Protein AF-A0A8T0ZJU3-F1 (afdb_monomer_lite)

Sequence (63 aa):
MPSQATYHKPTITEEQRVLDAYRAGRADWLAVAENNSVNRPMVYRIAAQDSVEVKHRGARRGT

pLDDT: mean 75.92, std 13.87, range [36.8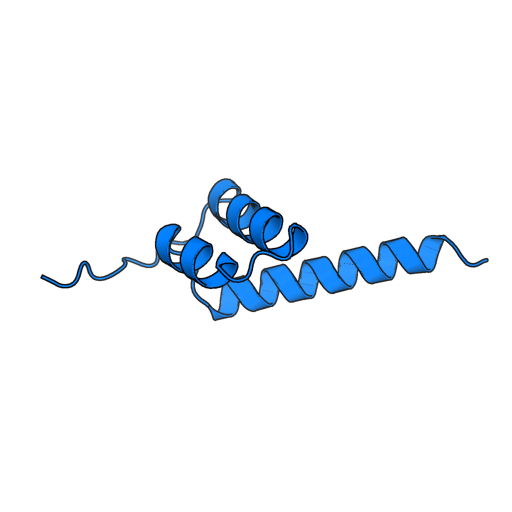4, 88.81]

Structure (mmCIF, N/CA/C/O backbone):
data_AF-A0A8T0ZJU3-F1
#
_entry.id   AF-A0A8T0ZJU3-F1
#
loop_
_atom_site.group_PDB
_atom_site.id
_atom_site.type_symbol
_atom_site.label_atom_id
_atom_site.label_alt_id
_atom_site.label_comp_id
_atom_site.label_asym_id
_atom_site.label_entity_id
_atom_site.label_seq_id
_atom_site.pdbx_PDB_ins_code
_atom_site.Cartn_x
_atom_site.Cartn_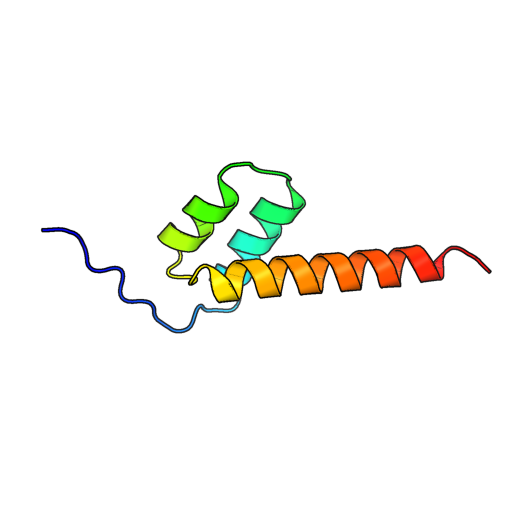y
_atom_site.Cartn_z
_atom_site.occupancy
_atom_site.B_iso_or_equiv
_atom_site.auth_seq_id
_atom_site.auth_comp_id
_atom_site.auth_asym_id
_atom_site.auth_atom_id
_atom_site.pdbx_PDB_model_num
ATOM 1 N N . MET A 1 1 ? -6.928 -8.372 -23.640 1.00 36.84 1 MET A N 1
ATOM 2 C CA . MET A 1 1 ? -5.998 -9.273 -22.930 1.00 36.84 1 MET A CA 1
ATOM 3 C C . MET A 1 1 ? -5.887 -8.756 -21.511 1.00 36.84 1 MET A C 1
ATOM 5 O O . MET A 1 1 ? -5.625 -7.565 -21.387 1.00 36.84 1 MET A O 1
ATOM 9 N N . PRO A 1 2 ? -6.175 -9.543 -20.463 1.00 45.09 2 PRO A N 1
ATOM 10 C CA . PRO A 1 2 ? -5.864 -9.090 -19.118 1.00 45.09 2 PRO A CA 1
ATOM 11 C C . PRO A 1 2 ? -4.342 -8.999 -19.048 1.00 45.09 2 PRO A C 1
ATOM 13 O O . PRO A 1 2 ? -3.658 -10.001 -1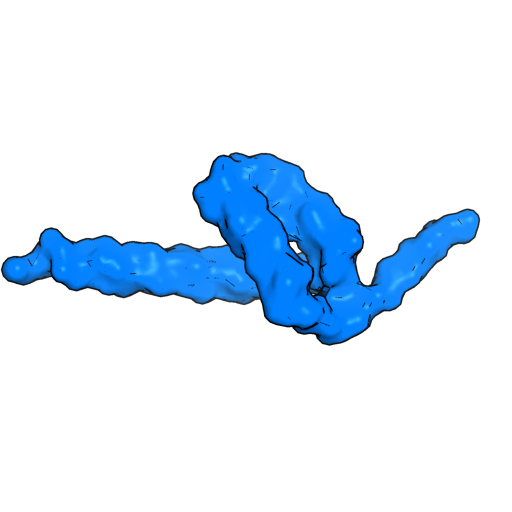9.247 1.00 45.09 2 PRO A O 1
ATOM 16 N N . SER A 1 3 ? -3.817 -7.786 -18.880 1.00 53.38 3 SER A N 1
ATOM 17 C CA . SER A 1 3 ? -2.407 -7.568 -18.585 1.00 53.38 3 SER A CA 1
ATOM 18 C C . SER A 1 3 ? -2.100 -8.386 -17.341 1.00 53.38 3 SER A C 1
ATOM 20 O O . SER A 1 3 ? -2.517 -8.031 -16.241 1.00 53.38 3 SER A O 1
ATOM 22 N N . GLN A 1 4 ? -1.474 -9.544 -17.533 1.00 52.62 4 GLN A N 1
ATOM 23 C CA . GLN A 1 4 ? -0.997 -10.378 -16.451 1.00 52.62 4 GLN A CA 1
ATOM 24 C C . GLN A 1 4 ? -0.000 -9.498 -15.707 1.00 52.62 4 GLN A C 1
ATOM 26 O O . GLN A 1 4 ? 1.057 -9.188 -16.249 1.00 52.62 4 GLN A O 1
ATOM 31 N N . ALA A 1 5 ? -0.405 -8.978 -14.547 1.00 59.22 5 ALA A N 1
ATOM 32 C CA . ALA A 1 5 ? 0.450 -8.154 -13.715 1.00 59.22 5 ALA A CA 1
ATOM 33 C C . ALA A 1 5 ? 1.662 -9.017 -13.375 1.00 59.22 5 ALA A C 1
ATOM 35 O O . ALA A 1 5 ? 1.585 -9.938 -12.560 1.00 59.22 5 ALA A O 1
ATOM 36 N N . THR A 1 6 ? 2.756 -8.804 -14.098 1.00 61.50 6 THR A N 1
ATOM 37 C CA . THR A 1 6 ? 4.016 -9.467 -13.821 1.00 61.50 6 THR A CA 1
ATOM 38 C C . THR A 1 6 ? 4.470 -8.888 -12.497 1.00 61.50 6 THR A C 1
ATOM 40 O O . THR A 1 6 ? 4.986 -7.776 -12.445 1.00 61.50 6 THR A O 1
ATOM 43 N N . TYR A 1 7 ? 4.186 -9.605 -11.411 1.00 62.91 7 TYR A N 1
ATOM 44 C CA . TYR A 1 7 ? 4.644 -9.241 -10.081 1.00 62.91 7 TYR A CA 1
ATOM 45 C C . TYR A 1 7 ? 6.167 -9.389 -10.060 1.00 62.91 7 TYR A C 1
ATOM 47 O O . TYR A 1 7 ? 6.702 -10.464 -9.787 1.00 62.91 7 TYR A O 1
ATOM 55 N N . HIS A 1 8 ? 6.875 -8.322 -10.426 1.00 70.81 8 HIS A N 1
ATOM 56 C CA . HIS A 1 8 ? 8.303 -8.202 -10.178 1.00 70.81 8 HIS A CA 1
ATOM 57 C C . HIS A 1 8 ? 8.531 -7.894 -8.701 1.00 70.81 8 HIS A C 1
ATOM 59 O O . HIS A 1 8 ? 7.628 -7.468 -7.981 1.00 70.81 8 HIS A O 1
ATOM 65 N N . LYS A 1 9 ? 9.753 -8.136 -8.222 1.00 77.00 9 LYS A N 1
ATOM 66 C CA . LYS A 1 9 ? 10.133 -7.678 -6.887 1.00 77.00 9 LYS A CA 1
ATOM 67 C C . LYS A 1 9 ? 10.009 -6.148 -6.877 1.00 77.00 9 LYS A C 1
ATOM 69 O O . LYS A 1 9 ? 10.724 -5.522 -7.661 1.00 77.00 9 LYS A O 1
ATOM 74 N N . PRO A 1 10 ? 9.143 -5.561 -6.034 1.00 76.25 10 PRO A N 1
ATOM 75 C CA . PRO A 1 10 ? 8.954 -4.125 -6.034 1.00 76.25 10 PRO A CA 1
ATOM 76 C C . PRO A 1 10 ? 10.251 -3.428 -5.635 1.00 76.25 10 PRO A C 1
ATOM 78 O O . PRO A 1 10 ? 11.019 -3.891 -4.787 1.00 76.25 10 PRO A O 1
ATOM 81 N N . THR A 1 11 ? 10.516 -2.325 -6.309 1.00 83.31 11 THR A N 1
ATOM 82 C CA . THR A 1 11 ? 11.601 -1.406 -5.998 1.00 83.31 11 THR A CA 1
ATOM 83 C C . THR A 1 11 ? 11.277 -0.628 -4.724 1.00 83.31 11 THR A C 1
ATOM 85 O O . THR A 1 11 ? 10.115 -0.453 -4.358 1.00 83.31 11 THR A O 1
ATOM 88 N N . ILE A 1 12 ? 12.310 -0.082 -4.074 1.00 83.81 12 ILE A N 1
ATOM 89 C CA . ILE A 1 12 ? 12.154 0.753 -2.868 1.00 83.81 12 ILE A CA 1
ATOM 90 C C . ILE A 1 12 ? 11.173 1.913 -3.126 1.00 83.81 12 ILE A C 1
ATOM 92 O O . ILE A 1 12 ? 10.373 2.269 -2.267 1.00 83.81 12 ILE A O 1
ATOM 96 N N . THR A 1 13 ? 11.195 2.488 -4.331 1.00 86.81 13 THR A N 1
ATOM 97 C CA . THR A 1 13 ? 10.295 3.581 -4.722 1.00 86.81 13 THR A CA 1
ATOM 98 C C . THR A 1 13 ? 8.833 3.139 -4.820 1.00 86.81 13 THR A C 1
ATOM 100 O O . THR A 1 13 ? 7.945 3.897 -4.434 1.00 86.81 13 THR A O 1
ATOM 103 N N . GLU A 1 14 ? 8.567 1.935 -5.325 1.00 85.44 14 GLU A N 1
ATOM 104 C CA . GLU A 1 14 ? 7.214 1.370 -5.419 1.00 85.44 14 GLU A CA 1
ATOM 105 C C . GLU A 1 14 ? 6.649 1.061 -4.026 1.00 85.44 14 GLU A C 1
ATOM 107 O O . GLU A 1 14 ? 5.507 1.416 -3.730 1.00 85.44 14 GLU A O 1
ATOM 112 N N . GLU A 1 15 ? 7.465 0.494 -3.134 1.00 85.12 15 GLU A N 1
ATOM 113 C CA . GLU A 1 15 ? 7.084 0.257 -1.735 1.00 85.12 15 GLU A CA 1
ATOM 114 C C . GLU A 1 15 ? 6.778 1.568 -1.000 1.00 85.12 15 GLU A C 1
ATOM 116 O O . GLU A 1 15 ? 5.769 1.668 -0.298 1.00 85.12 15 GLU A O 1
ATOM 121 N N . GLN A 1 16 ? 7.598 2.600 -1.218 1.00 86.19 16 GLN A N 1
ATOM 122 C CA . GLN A 1 16 ? 7.412 3.910 -0.601 1.00 86.19 16 GLN A CA 1
ATOM 123 C C . GLN A 1 16 ? 6.090 4.563 -1.030 1.00 86.19 16 GLN A C 1
ATOM 125 O O . GLN A 1 16 ? 5.372 5.089 -0.188 1.00 86.19 16 GLN A O 1
ATOM 130 N N . ARG A 1 17 ? 5.698 4.459 -2.309 1.00 86.44 17 ARG A N 1
ATOM 131 C CA . ARG A 1 17 ? 4.403 4.984 -2.791 1.00 86.44 17 ARG A CA 1
ATOM 132 C C . ARG A 1 17 ? 3.209 4.321 -2.106 1.00 86.44 17 ARG A C 1
ATOM 134 O O . ARG A 1 17 ? 2.233 5.002 -1.789 1.00 86.44 17 ARG A O 1
ATOM 141 N N . VAL A 1 18 ? 3.280 3.009 -1.879 1.00 87.06 18 VAL A N 1
ATOM 142 C CA . VAL A 1 18 ? 2.239 2.267 -1.150 1.00 87.06 18 VAL A CA 1
ATOM 143 C C . VAL A 1 18 ? 2.206 2.698 0.315 1.00 87.06 18 VAL A C 1
ATOM 145 O O . VAL A 1 18 ? 1.126 2.921 0.863 1.00 87.06 18 VAL A O 1
ATOM 148 N N . LEU A 1 19 ? 3.376 2.870 0.934 1.00 86.62 19 LEU A N 1
ATOM 149 C CA . LEU A 1 19 ? 3.497 3.324 2.315 1.00 86.62 19 LEU A CA 1
ATOM 150 C C . LEU A 1 19 ? 2.957 4.749 2.510 1.00 86.62 19 LEU A C 1
ATOM 152 O O . LEU A 1 19 ? 2.222 4.995 3.462 1.00 86.62 19 LEU A O 1
ATOM 156 N N . ASP A 1 20 ? 3.267 5.677 1.606 1.00 88.81 20 ASP A N 1
ATOM 157 C CA . ASP A 1 20 ? 2.739 7.043 1.641 1.00 88.81 20 ASP A CA 1
ATOM 158 C C . ASP A 1 20 ? 1.214 7.065 1.477 1.00 88.81 20 ASP A C 1
ATOM 160 O O . ASP A 1 20 ? 0.524 7.773 2.211 1.00 88.81 20 ASP A O 1
ATOM 164 N N . ALA A 1 21 ? 0.659 6.241 0.579 1.00 88.81 21 ALA A N 1
ATOM 165 C CA . ALA A 1 21 ? -0.791 6.105 0.439 1.00 88.81 21 ALA A CA 1
ATOM 166 C C . ALA A 1 21 ? -1.447 5.541 1.715 1.00 88.81 21 ALA A C 1
ATOM 168 O O . ALA A 1 21 ? -2.492 6.042 2.136 1.00 88.81 21 ALA A O 1
ATOM 169 N N . TYR A 1 22 ? -0.814 4.549 2.351 1.00 87.31 22 TYR A N 1
ATOM 170 C CA . TYR A 1 22 ? -1.264 3.977 3.622 1.00 87.31 22 TYR A CA 1
ATOM 171 C C . TYR A 1 22 ? -1.225 5.007 4.761 1.00 87.31 22 TYR A C 1
ATOM 173 O O . TYR A 1 22 ? -2.228 5.205 5.445 1.00 87.31 22 TYR A O 1
ATOM 181 N N . ARG A 1 23 ? -0.108 5.730 4.922 1.00 85.44 23 ARG A N 1
ATOM 182 C CA . ARG A 1 23 ? 0.055 6.789 5.936 1.00 85.44 23 ARG A CA 1
ATOM 183 C C . ARG A 1 23 ? -0.911 7.953 5.735 1.00 85.44 23 ARG A C 1
ATOM 185 O O . ARG A 1 23 ? -1.378 8.531 6.711 1.00 85.44 23 ARG A O 1
ATOM 192 N N . ALA A 1 24 ? -1.241 8.276 4.486 1.00 87.88 24 ALA A N 1
ATOM 193 C CA . ALA A 1 24 ? -2.250 9.276 4.149 1.00 87.88 24 ALA A CA 1
ATOM 194 C C . ALA A 1 24 ? -3.696 8.808 4.425 1.00 87.88 24 ALA A C 1
ATOM 196 O O . ALA A 1 24 ? -4.629 9.580 4.211 1.00 87.88 24 ALA A O 1
ATOM 197 N N . GLY A 1 25 ? -3.907 7.559 4.864 1.00 86.31 25 GLY A N 1
ATOM 198 C CA . GLY A 1 25 ? -5.235 7.002 5.135 1.00 86.31 25 GLY A CA 1
ATOM 199 C C . GLY A 1 25 ? -6.091 6.827 3.879 1.00 86.31 25 GLY A C 1
ATOM 200 O O . GLY A 1 25 ? -7.318 6.787 3.963 1.00 86.31 25 GLY A O 1
ATOM 201 N N . ARG A 1 26 ? -5.466 6.757 2.697 1.00 87.56 26 ARG A N 1
ATOM 202 C CA . ARG A 1 26 ? -6.182 6.631 1.426 1.00 87.56 26 ARG A CA 1
ATOM 203 C C . ARG A 1 26 ? -6.837 5.263 1.317 1.00 87.56 26 ARG A C 1
ATOM 205 O O . ARG A 1 26 ? -6.167 4.249 1.464 1.00 87.56 26 ARG A O 1
ATOM 212 N N . ALA A 1 27 ? -8.122 5.220 0.968 1.00 86.38 27 ALA A N 1
ATOM 213 C CA . ALA A 1 27 ? -8.847 3.962 0.766 1.00 86.38 27 ALA A CA 1
ATOM 214 C C . ALA A 1 27 ? -8.338 3.161 -0.452 1.00 86.38 27 ALA A C 1
ATOM 216 O O . ALA A 1 27 ? -8.468 1.940 -0.485 1.00 86.38 27 ALA A O 1
ATOM 217 N N . ASP A 1 28 ? -7.716 3.829 -1.428 1.00 88.69 28 ASP A N 1
ATOM 218 C CA . ASP A 1 28 ? -7.222 3.228 -2.670 1.00 88.69 28 ASP A CA 1
ATOM 219 C C . ASP A 1 28 ? -5.774 2.709 -2.594 1.00 88.69 28 ASP A C 1
ATOM 221 O O . ASP A 1 28 ? -5.222 2.264 -3.596 1.00 88.69 28 ASP A O 1
ATOM 225 N N . TRP A 1 29 ? -5.149 2.709 -1.415 1.00 84.75 29 TRP A N 1
ATOM 226 C CA . TRP A 1 29 ? -3.768 2.244 -1.224 1.00 84.75 29 TRP A CA 1
ATOM 227 C C . TRP A 1 29 ? -3.511 0.808 -1.736 1.00 84.75 29 TRP A C 1
ATOM 229 O O . TRP A 1 29 ? -2.423 0.517 -2.234 1.00 84.75 29 TRP A O 1
ATOM 239 N N . LEU A 1 30 ? -4.518 -0.077 -1.693 1.00 85.94 30 LEU A N 1
ATOM 240 C CA . LEU A 1 30 ? -4.446 -1.419 -2.291 1.00 85.94 30 LEU A CA 1
ATOM 241 C C . LEU A 1 30 ? -4.381 -1.373 -3.824 1.00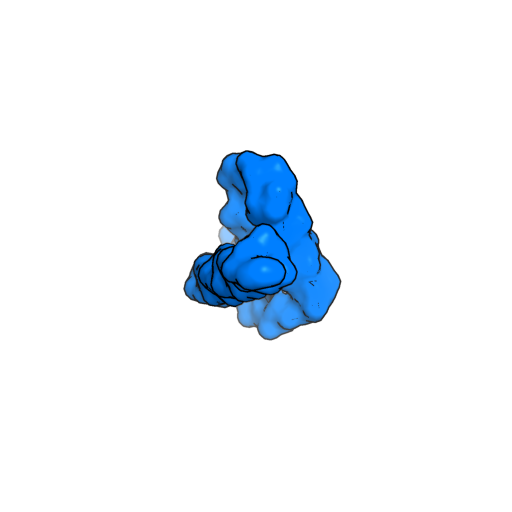 85.94 30 LEU A C 1
ATOM 243 O O . LEU A 1 30 ? -3.606 -2.113 -4.421 1.00 85.94 30 LEU A O 1
ATOM 247 N N . ALA A 1 31 ? -5.135 -0.472 -4.455 1.00 87.56 31 ALA A N 1
ATOM 248 C CA . ALA A 1 31 ? -5.083 -0.270 -5.900 1.00 87.56 31 ALA A CA 1
ATOM 249 C C . ALA A 1 31 ? -3.750 0.371 -6.321 1.00 87.56 31 ALA A C 1
ATOM 251 O O . ALA A 1 31 ? -3.195 0.032 -7.364 1.00 87.56 31 ALA A O 1
ATOM 252 N N . VAL A 1 32 ? -3.185 1.259 -5.491 1.00 85.62 32 VAL A N 1
ATOM 253 C CA . VAL A 1 32 ? -1.821 1.778 -5.686 1.00 85.62 32 VAL A CA 1
ATOM 254 C C . VAL A 1 32 ? -0.814 0.631 -5.676 1.00 85.62 32 VAL A C 1
ATOM 256 O O . VAL A 1 32 ? 0.043 0.581 -6.552 1.00 85.62 32 VAL A O 1
ATOM 259 N N . ALA A 1 33 ? -0.928 -0.317 -4.749 1.00 86.81 33 ALA A N 1
ATOM 260 C CA . ALA A 1 33 ? -0.048 -1.478 -4.728 1.00 86.81 33 ALA A CA 1
ATOM 261 C C . ALA A 1 33 ? -0.177 -2.354 -5.980 1.00 86.81 33 ALA A C 1
ATOM 263 O O . ALA A 1 33 ? 0.839 -2.712 -6.573 1.00 86.81 33 ALA A O 1
ATOM 264 N N . GLU A 1 34 ? -1.403 -2.636 -6.423 1.00 85.81 34 GLU A N 1
ATOM 265 C CA . GLU A 1 34 ? -1.656 -3.405 -7.646 1.00 85.81 34 GLU A CA 1
ATOM 266 C C . GLU A 1 34 ? -1.068 -2.714 -8.885 1.00 85.81 34 GLU A C 1
ATOM 268 O O . GLU A 1 34 ? -0.428 -3.368 -9.706 1.00 85.81 34 GLU A O 1
ATOM 273 N N . ASN A 1 35 ? -1.182 -1.386 -8.971 1.00 86.75 35 ASN A N 1
ATOM 274 C CA . ASN A 1 35 ? -0.596 -0.589 -10.053 1.00 86.75 35 ASN A CA 1
ATOM 275 C C . ASN A 1 35 ? 0.940 -0.531 -10.022 1.00 86.75 35 ASN A C 1
ATOM 277 O O . ASN A 1 35 ? 1.554 -0.240 -11.044 1.00 86.75 35 ASN A O 1
ATOM 281 N N . ASN A 1 36 ? 1.561 -0.776 -8.865 1.00 81.94 36 ASN A N 1
ATOM 282 C CA . ASN A 1 36 ? 3.017 -0.787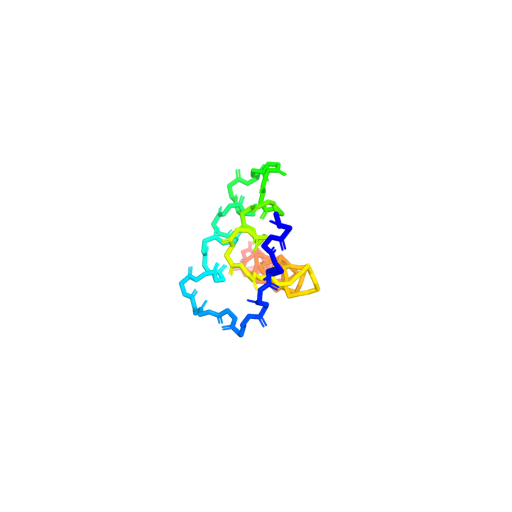 -8.692 1.00 81.94 36 ASN A CA 1
ATOM 283 C C . ASN A 1 36 ? 3.573 -2.222 -8.607 1.00 81.94 36 ASN A C 1
ATOM 285 O O . ASN A 1 36 ? 4.671 -2.426 -8.096 1.00 81.94 36 ASN A O 1
ATOM 289 N N . SER A 1 37 ? 2.804 -3.227 -9.051 1.00 80.75 37 SER A N 1
ATOM 290 C CA . SER A 1 37 ? 3.176 -4.651 -8.993 1.00 80.75 37 SER A CA 1
ATOM 291 C C . SER A 1 37 ? 3.570 -5.143 -7.591 1.00 80.75 37 SER A C 1
ATOM 293 O O . SER A 1 37 ? 4.245 -6.164 -7.440 1.00 80.75 37 SER A O 1
ATOM 295 N N . VAL A 1 38 ? 3.122 -4.459 -6.538 1.00 82.00 38 VAL A N 1
ATOM 296 C CA . VAL A 1 38 ? 3.348 -4.864 -5.152 1.00 82.00 38 VAL A CA 1
ATOM 297 C C . VAL A 1 38 ? 2.262 -5.869 -4.779 1.00 82.00 38 VAL A C 1
ATOM 299 O O . VAL A 1 38 ? 1.073 -5.554 -4.731 1.00 82.00 38 VAL A O 1
ATOM 302 N N . ASN A 1 39 ? 2.658 -7.109 -4.495 1.00 83.50 39 ASN A N 1
ATOM 303 C CA . ASN A 1 39 ? 1.700 -8.151 -4.136 1.00 83.50 39 ASN A CA 1
ATOM 304 C C . ASN A 1 39 ? 1.048 -7.873 -2.765 1.00 83.50 39 ASN A C 1
ATOM 306 O O . ASN A 1 39 ? 1.725 -7.474 -1.816 1.00 83.50 39 ASN A O 1
ATOM 310 N N . ARG A 1 40 ? -0.249 -8.170 -2.620 1.00 82.69 40 ARG A N 1
ATOM 311 C CA . ARG A 1 40 ? -1.053 -7.926 -1.406 1.00 82.69 40 ARG A CA 1
ATOM 312 C C . ARG A 1 40 ? -0.396 -8.405 -0.096 1.00 82.69 40 ARG A C 1
ATOM 314 O O . ARG A 1 40 ? -0.428 -7.647 0.869 1.00 82.69 40 ARG A O 1
ATOM 321 N N . PRO A 1 41 ? 0.250 -9.587 -0.001 1.00 84.25 41 PRO A N 1
ATOM 322 C CA . PRO A 1 41 ? 0.944 -9.997 1.223 1.00 84.25 41 PRO A CA 1
ATOM 323 C C . PRO A 1 41 ? 2.102 -9.063 1.607 1.00 84.25 41 PRO A C 1
ATOM 325 O O . PRO A 1 41 ? 2.343 -8.839 2.791 1.00 84.25 41 PRO A O 1
ATOM 328 N N . MET A 1 42 ? 2.808 -8.504 0.618 1.00 82.44 42 MET A N 1
ATOM 329 C CA . MET A 1 42 ? 3.886 -7.530 0.823 1.00 82.44 42 MET A CA 1
ATOM 330 C C . MET A 1 42 ? 3.320 -6.208 1.350 1.00 82.44 42 MET A C 1
ATOM 332 O O . MET A 1 42 ? 3.841 -5.646 2.306 1.00 82.44 42 MET A O 1
ATOM 336 N N . VAL A 1 43 ? 2.192 -5.772 0.788 1.00 85.31 43 VAL A N 1
ATOM 337 C CA . VAL A 1 43 ? 1.463 -4.565 1.201 1.00 85.31 43 VAL A CA 1
ATOM 338 C C . VAL A 1 43 ? 1.068 -4.620 2.680 1.00 85.31 43 VAL A C 1
ATOM 340 O O . VAL A 1 43 ? 1.338 -3.684 3.431 1.00 85.31 43 VAL A O 1
ATOM 343 N N . TYR A 1 44 ? 0.501 -5.742 3.133 1.00 85.12 44 TYR A N 1
ATOM 344 C CA . TYR A 1 44 ? 0.166 -5.928 4.548 1.00 85.12 44 TYR A CA 1
ATOM 345 C C . TYR A 1 44 ? 1.404 -5.989 5.451 1.00 85.12 44 TYR A C 1
ATOM 347 O O . TYR A 1 44 ? 1.346 -5.510 6.582 1.00 85.12 44 TYR A O 1
ATOM 355 N N . ARG A 1 45 ? 2.533 -6.535 4.972 1.00 85.31 45 ARG A N 1
ATOM 356 C CA . ARG A 1 45 ? 3.801 -6.510 5.722 1.00 85.31 45 ARG A CA 1
ATOM 357 C C . ARG A 1 45 ? 4.327 -5.089 5.901 1.00 85.31 45 ARG A C 1
ATOM 359 O O . ARG A 1 45 ? 4.675 -4.739 7.023 1.00 85.31 45 ARG A O 1
ATOM 366 N N . ILE A 1 46 ? 4.319 -4.276 4.845 1.00 80.75 46 ILE A N 1
ATOM 367 C CA . ILE A 1 46 ? 4.733 -2.864 4.884 1.00 80.75 46 ILE A CA 1
ATOM 368 C C . ILE A 1 46 ? 3.860 -2.083 5.878 1.00 80.75 46 ILE A C 1
ATOM 370 O O . ILE A 1 46 ? 4.382 -1.420 6.771 1.00 80.75 46 ILE A O 1
ATOM 374 N N . ALA A 1 47 ? 2.534 -2.235 5.798 1.00 83.00 47 ALA A N 1
ATOM 375 C CA . ALA A 1 47 ? 1.594 -1.598 6.724 1.00 83.00 47 ALA A CA 1
ATOM 376 C C . ALA A 1 47 ? 1.784 -2.052 8.187 1.00 83.00 47 ALA A C 1
ATOM 378 O O . ALA A 1 47 ? 1.702 -1.245 9.119 1.00 83.00 47 ALA A O 1
ATOM 379 N N . ALA A 1 48 ? 2.061 -3.341 8.409 1.00 83.88 48 ALA A N 1
ATOM 380 C CA . ALA A 1 48 ? 2.336 -3.880 9.738 1.00 83.88 48 ALA A CA 1
ATOM 381 C C . ALA A 1 48 ? 3.662 -3.353 10.309 1.00 83.88 48 ALA A C 1
ATOM 383 O O . ALA A 1 48 ? 3.703 -2.967 11.477 1.00 83.88 48 ALA A O 1
ATOM 384 N N . GLN A 1 49 ? 4.724 -3.294 9.499 1.00 81.00 49 GLN A N 1
ATOM 385 C CA . GLN A 1 49 ? 6.017 -2.732 9.898 1.00 81.00 49 GLN A CA 1
ATOM 386 C C . GLN A 1 49 ? 5.905 -1.245 10.238 1.00 81.00 49 GLN A C 1
ATOM 388 O O . GLN A 1 49 ? 6.414 -0.831 11.276 1.00 81.00 49 GLN A O 1
ATOM 393 N N . ASP A 1 50 ? 5.180 -0.467 9.433 1.00 81.00 50 ASP A N 1
ATOM 394 C CA . ASP A 1 50 ? 4.918 0.946 9.716 1.00 81.00 50 ASP A CA 1
ATOM 395 C C . ASP A 1 50 ? 4.150 1.127 11.028 1.00 81.00 50 ASP A C 1
ATOM 397 O O . ASP A 1 50 ? 4.540 1.915 11.884 1.00 81.00 50 ASP A O 1
ATOM 401 N N . SER A 1 51 ? 3.113 0.318 11.252 1.00 75.81 51 SER A N 1
ATOM 402 C CA . SER A 1 51 ? 2.342 0.350 12.500 1.00 75.81 51 SER A CA 1
ATOM 403 C C . SER A 1 51 ? 3.203 0.010 13.724 1.00 75.81 51 SER A C 1
ATOM 405 O O . SER A 1 51 ? 3.001 0.569 14.803 1.00 75.81 51 SER A O 1
ATOM 407 N N . VAL A 1 52 ? 4.170 -0.900 13.575 1.00 73.31 52 VAL A N 1
ATOM 408 C CA . VAL A 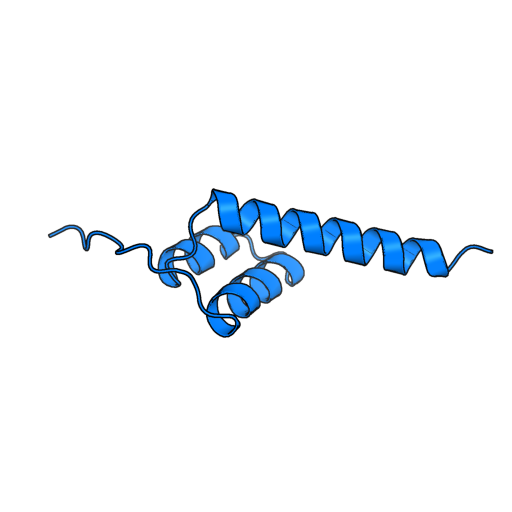1 52 ? 5.151 -1.242 14.615 1.00 73.31 52 VAL A CA 1
ATOM 409 C C . VAL A 1 52 ? 6.134 -0.089 14.834 1.00 73.31 52 VAL A C 1
ATOM 411 O O . VAL A 1 52 ? 6.359 0.292 15.983 1.00 73.31 52 VAL A O 1
ATOM 414 N N . GLU A 1 53 ? 6.667 0.524 13.774 1.00 71.88 53 GLU A N 1
ATOM 415 C CA . GLU A 1 53 ? 7.562 1.684 13.880 1.00 71.88 53 GLU A CA 1
ATOM 416 C C . GLU A 1 53 ? 6.859 2.875 14.551 1.00 71.88 53 GLU A C 1
ATOM 418 O O . GLU A 1 53 ? 7.403 3.478 15.478 1.00 71.88 53 GLU A O 1
ATOM 423 N N . VAL A 1 54 ? 5.620 3.174 14.149 1.00 67.81 54 VAL A N 1
ATOM 424 C CA . VAL A 1 54 ? 4.787 4.231 14.738 1.00 67.81 54 VAL A CA 1
ATOM 425 C C . VAL A 1 54 ? 4.518 3.946 16.217 1.00 67.81 54 VAL A C 1
ATOM 427 O O . VAL A 1 54 ? 4.677 4.845 17.047 1.00 67.81 54 VAL A O 1
ATOM 430 N N . LYS A 1 55 ? 4.194 2.698 16.586 1.00 63.53 55 LYS A N 1
ATOM 431 C CA . LYS A 1 55 ? 4.026 2.295 17.995 1.00 63.53 55 LYS A CA 1
ATOM 432 C C . LYS A 1 55 ? 5.315 2.452 18.800 1.00 63.53 55 LYS A C 1
ATOM 434 O O . LYS A 1 55 ? 5.275 3.013 19.893 1.00 63.53 55 LYS A O 1
ATOM 439 N N . HIS A 1 56 ? 6.461 2.024 18.271 1.00 61.09 56 HIS A N 1
ATOM 440 C CA . HIS A 1 56 ? 7.751 2.197 18.945 1.00 61.09 56 HIS A CA 1
ATOM 441 C C . HIS A 1 56 ? 8.160 3.669 19.067 1.00 61.09 56 HIS A C 1
ATOM 443 O O . HIS A 1 56 ? 8.758 4.056 20.071 1.00 61.09 56 HIS A O 1
ATOM 449 N N . ARG A 1 57 ? 7.813 4.513 18.089 1.00 58.62 57 ARG A N 1
ATOM 450 C CA . ARG A 1 57 ? 8.045 5.960 18.158 1.00 58.62 57 ARG A CA 1
ATOM 451 C C . ARG A 1 57 ? 7.137 6.629 19.196 1.00 58.62 57 ARG A C 1
ATOM 453 O O . ARG A 1 57 ? 7.608 7.492 19.932 1.00 58.62 57 ARG A O 1
ATOM 460 N N . GLY A 1 58 ? 5.880 6.197 19.303 1.00 56.06 58 GLY A N 1
ATOM 461 C CA . GLY A 1 58 ? 4.951 6.636 20.350 1.00 56.06 58 GLY A CA 1
ATOM 462 C C . GLY A 1 58 ? 5.383 6.206 21.756 1.00 56.06 58 GLY A C 1
ATOM 463 O O . GLY A 1 58 ? 5.275 6.987 22.697 1.00 56.06 58 GLY A O 1
ATOM 464 N N . ALA A 1 59 ? 5.969 5.014 21.891 1.00 55.06 59 ALA A N 1
ATOM 465 C CA . ALA A 1 59 ? 6.473 4.498 23.165 1.00 55.06 59 ALA A CA 1
ATOM 466 C C . ALA A 1 59 ? 7.705 5.255 23.704 1.00 55.06 59 ALA A C 1
ATOM 468 O O . ALA A 1 59 ? 7.978 5.201 24.896 1.00 55.06 59 ALA A O 1
ATOM 469 N N . ARG A 1 60 ? 8.435 6.008 22.865 1.00 53.88 60 ARG A N 1
ATOM 470 C CA . ARG A 1 60 ? 9.564 6.858 23.302 1.00 53.88 60 ARG A CA 1
ATOM 471 C C . ARG A 1 60 ? 9.145 8.224 23.869 1.00 53.88 60 ARG A C 1
ATOM 473 O O . ARG A 1 60 ? 10.008 9.053 24.135 1.00 53.88 60 ARG A O 1
ATOM 480 N N . ARG A 1 61 ? 7.844 8.483 24.043 1.00 51.38 61 ARG A N 1
ATOM 481 C CA . ARG A 1 61 ? 7.305 9.723 24.638 1.00 51.38 61 ARG A CA 1
ATOM 482 C C . ARG A 1 61 ? 6.578 9.506 25.971 1.00 51.38 61 ARG A C 1
ATOM 484 O O . ARG A 1 61 ? 5.726 10.308 26.337 1.00 51.38 61 ARG A O 1
ATOM 491 N N . GLY A 1 62 ? 6.911 8.442 26.698 1.00 50.34 62 GLY A N 1
ATOM 492 C CA . GLY A 1 62 ? 6.305 8.151 27.995 1.00 50.34 62 GLY A CA 1
ATOM 493 C C . GLY A 1 62 ? 7.266 7.478 28.966 1.00 50.34 62 GLY A C 1
ATOM 494 O O . GLY A 1 62 ? 7.068 6.312 29.284 1.00 50.34 62 GLY A O 1
ATOM 495 N N . THR A 1 63 ? 8.277 8.216 29.420 1.00 44.41 63 THR A N 1
ATOM 496 C CA . THR A 1 63 ? 8.964 8.047 30.715 1.00 44.41 63 THR A CA 1
ATOM 497 C C . THR A 1 63 ? 9.479 9.401 31.151 1.00 44.41 63 THR A C 1
ATOM 499 O O . THR A 1 63 ? 10.092 10.061 30.279 1.00 44.41 63 THR A O 1
#

Foldseek 3Di:
DPPPLPLDPFDPVLLVQLLVCVVVVHPCSVVSCSVRSNDPVNSVVSNVVVVVVVVVVVVVPDD

Radius of gyration: 13.95 Å; chains: 1; bounding box: 21×20×54 Å

Secondary structure (DSSP, 8-state):
-------PPPPHHHHHHHHHHHHTT-TTHHHHHHHTT--HHHHHHHHHHHHHHHHHHHHTT--

Organism: NCBI:txid29920